Protein AF-A0AAV3ZIN9-F1 (afdb_monomer)

Mean predicted aligned error: 2.94 Å

Radius of gyration: 13.96 Å; Cα contacts (8 Å, |Δi|>4): 38; chains: 1; bounding box: 33×24×34 Å

Structure (mmCIF, N/CA/C/O backbone):
data_AF-A0AAV3ZIN9-F1
#
_entry.id   AF-A0AAV3ZIN9-F1
#
loop_
_atom_site.group_PDB
_atom_site.id
_atom_site.type_symbol
_atom_site.label_atom_id
_atom_site.label_alt_id
_atom_site.label_comp_id
_atom_site.label_asym_id
_atom_site.label_entity_id
_atom_site.label_seq_id
_atom_site.pdbx_PDB_ins_code
_atom_site.Cartn_x
_atom_site.Cartn_y
_atom_site.Cartn_z
_atom_site.occupancy
_atom_site.B_iso_or_equiv
_atom_site.auth_seq_id
_atom_site.auth_comp_id
_atom_site.auth_asym_id
_atom_site.auth_atom_id
_atom_site.pdbx_PDB_model_num
ATOM 1 N N . MET A 1 1 ? 17.681 8.295 1.814 1.00 55.25 1 MET A N 1
ATOM 2 C CA . MET A 1 1 ? 18.092 7.345 0.757 1.00 55.25 1 MET A CA 1
ATOM 3 C C . MET A 1 1 ? 17.318 7.690 -0.506 1.00 55.25 1 MET A C 1
ATOM 5 O O . MET A 1 1 ? 16.106 7.803 -0.409 1.00 55.25 1 MET A O 1
ATOM 9 N N . ALA A 1 2 ? 17.997 7.931 -1.630 1.00 82.25 2 ALA A N 1
ATOM 10 C CA . ALA A 1 2 ? 17.388 8.333 -2.901 1.00 82.25 2 ALA A CA 1
ATOM 11 C C . ALA A 1 2 ? 17.734 7.296 -3.986 1.00 82.25 2 ALA A C 1
ATOM 13 O O . ALA A 1 2 ? 18.791 7.367 -4.604 1.00 82.25 2 ALA A O 1
ATOM 14 N N . CYS A 1 3 ? 16.875 6.292 -4.172 1.00 95.00 3 CYS A N 1
ATOM 15 C CA . CYS A 1 3 ? 16.996 5.257 -5.201 1.00 95.00 3 CYS A CA 1
ATOM 16 C C . CYS A 1 3 ? 15.620 4.906 -5.800 1.00 95.00 3 CYS A C 1
ATOM 18 O O . CYS A 1 3 ? 14.578 5.286 -5.267 1.00 95.00 3 CYS A O 1
ATOM 20 N N . GLY A 1 4 ? 15.600 4.156 -6.906 1.00 93.94 4 GLY A N 1
ATOM 21 C CA . GLY A 1 4 ? 14.348 3.770 -7.570 1.00 93.94 4 GLY A CA 1
ATOM 22 C C . GLY A 1 4 ? 13.407 2.964 -6.669 1.00 93.94 4 GLY A C 1
ATOM 23 O O . GLY A 1 4 ? 12.213 3.244 -6.619 1.00 93.94 4 GLY A O 1
ATOM 24 N N . THR A 1 5 ? 13.948 2.022 -5.894 1.00 96.19 5 THR A N 1
ATOM 25 C CA . THR A 1 5 ? 13.159 1.194 -4.974 1.00 96.19 5 THR A CA 1
ATOM 26 C C . THR A 1 5 ? 12.427 2.039 -3.930 1.00 96.19 5 THR A C 1
ATOM 28 O O . THR A 1 5 ? 11.218 1.895 -3.766 1.00 96.19 5 THR A O 1
ATOM 31 N N . CYS A 1 6 ? 13.108 2.985 -3.269 1.00 95.81 6 CYS A N 1
ATOM 32 C CA . CYS A 1 6 ? 12.441 3.812 -2.262 1.00 95.81 6 CYS A CA 1
ATOM 33 C C . CYS A 1 6 ? 11.418 4.777 -2.879 1.00 95.81 6 CYS A C 1
ATOM 35 O O . CYS A 1 6 ? 10.464 5.158 -2.201 1.00 95.81 6 CYS A O 1
ATOM 37 N N . SER A 1 7 ? 11.580 5.165 -4.150 1.00 96.50 7 SER A N 1
ATOM 38 C CA . SER A 1 7 ? 10.554 5.921 -4.881 1.00 96.50 7 SER A CA 1
ATOM 39 C C . SER A 1 7 ? 9.279 5.096 -5.047 1.00 96.50 7 SER A C 1
ATOM 41 O O . SER A 1 7 ? 8.187 5.597 -4.781 1.00 96.50 7 SER A O 1
ATOM 43 N N . VAL A 1 8 ? 9.411 3.818 -5.417 1.00 97.19 8 VAL A N 1
ATOM 44 C CA . VAL A 1 8 ? 8.269 2.906 -5.547 1.00 97.19 8 VAL A CA 1
ATOM 45 C C . VAL A 1 8 ? 7.587 2.686 -4.191 1.00 97.19 8 VAL A C 1
ATOM 47 O O . VAL A 1 8 ? 6.366 2.795 -4.099 1.00 97.19 8 VAL A O 1
ATOM 50 N N . GLU A 1 9 ? 8.340 2.451 -3.116 1.00 97.75 9 GLU A N 1
ATOM 51 C CA . GLU A 1 9 ? 7.759 2.253 -1.780 1.00 97.75 9 GLU A CA 1
ATOM 52 C C . GLU A 1 9 ? 7.016 3.482 -1.257 1.00 97.75 9 GLU A C 1
ATOM 54 O O . GLU A 1 9 ? 5.934 3.364 -0.677 1.00 97.75 9 GLU A O 1
ATOM 59 N N . HIS A 1 10 ? 7.563 4.684 -1.467 1.00 97.06 10 HIS A N 1
ATOM 60 C CA . HIS A 1 10 ? 6.861 5.913 -1.104 1.00 97.06 10 HIS A CA 1
ATOM 61 C C . HIS A 1 10 ? 5.598 6.110 -1.936 1.00 97.06 10 HIS A C 1
ATOM 63 O O . HIS A 1 10 ? 4.582 6.518 -1.373 1.00 97.06 10 HIS A O 1
ATOM 69 N N . ALA A 1 11 ? 5.619 5.761 -3.225 1.00 98.00 11 ALA A N 1
ATOM 70 C CA . ALA A 1 11 ? 4.426 5.789 -4.063 1.00 98.00 11 ALA A CA 1
ATOM 71 C C . ALA A 1 11 ? 3.343 4.815 -3.560 1.00 98.00 11 ALA A C 1
ATOM 73 O O . ALA A 1 11 ? 2.188 5.221 -3.430 1.00 98.00 11 ALA A O 1
ATOM 74 N N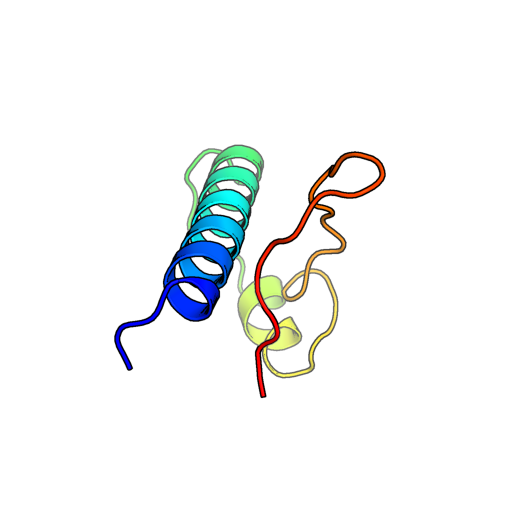 . MET A 1 12 ? 3.698 3.574 -3.194 1.00 98.19 12 MET A N 1
ATOM 75 C CA . MET A 1 12 ? 2.737 2.617 -2.622 1.00 98.19 12 MET A CA 1
ATOM 76 C C . MET A 1 12 ? 2.142 3.132 -1.305 1.00 98.19 12 MET A C 1
ATOM 78 O O . MET A 1 12 ? 0.921 3.157 -1.144 1.00 98.19 12 MET A O 1
ATOM 82 N N . LYS A 1 13 ? 2.984 3.627 -0.385 1.00 98.00 13 LYS A N 1
ATOM 83 C CA . LYS A 1 13 ? 2.521 4.223 0.880 1.00 98.00 13 LYS A CA 1
ATOM 84 C C . LYS A 1 13 ? 1.589 5.410 0.634 1.00 98.00 13 LYS A C 1
ATOM 86 O O . LYS A 1 13 ? 0.537 5.499 1.265 1.00 98.00 13 LYS A O 1
ATOM 91 N N . ALA A 1 14 ? 1.940 6.306 -0.289 1.00 98.44 14 ALA A N 1
ATOM 92 C CA . ALA A 1 14 ? 1.111 7.455 -0.644 1.00 98.44 14 ALA A CA 1
ATOM 93 C C . ALA A 1 14 ? -0.256 7.025 -1.196 1.00 98.44 14 ALA A C 1
ATOM 95 O O . ALA A 1 14 ? -1.282 7.555 -0.764 1.00 98.44 14 ALA A O 1
ATOM 96 N N . ALA A 1 15 ? -0.284 6.021 -2.077 1.00 98.50 15 ALA A N 1
ATOM 97 C CA . ALA A 1 15 ? -1.519 5.462 -2.615 1.00 98.50 15 ALA 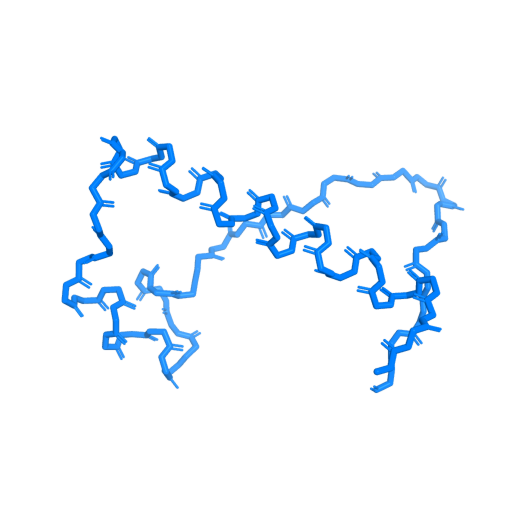A CA 1
ATOM 98 C C . ALA A 1 15 ? -2.401 4.846 -1.515 1.00 98.50 15 ALA A C 1
ATOM 100 O O . ALA A 1 15 ? -3.602 5.120 -1.470 1.00 98.50 15 ALA A O 1
ATOM 101 N N . PHE A 1 16 ? -1.821 4.086 -0.580 1.00 98.50 16 PHE A N 1
ATOM 102 C CA . PHE A 1 16 ? -2.556 3.525 0.559 1.00 98.50 16 PHE A CA 1
ATOM 103 C C . PHE A 1 16 ? -3.127 4.612 1.476 1.00 98.50 16 PHE A C 1
ATOM 105 O O . PHE A 1 16 ? -4.297 4.549 1.858 1.00 98.50 16 PHE A O 1
ATOM 112 N N . MET A 1 17 ? -2.342 5.649 1.788 1.00 98.19 17 MET A N 1
ATOM 113 C CA . MET A 1 17 ? -2.806 6.782 2.594 1.00 98.19 17 MET A CA 1
ATOM 114 C C . MET A 1 17 ? -3.958 7.532 1.913 1.00 98.19 17 MET A C 1
ATOM 116 O O . MET A 1 17 ? -4.948 7.859 2.572 1.00 98.19 17 MET A O 1
ATOM 120 N N . ALA A 1 18 ? -3.867 7.767 0.601 1.00 98.31 18 ALA A N 1
ATOM 121 C CA . ALA A 1 18 ? -4.926 8.405 -0.178 1.00 98.31 18 ALA A CA 1
ATOM 122 C C . ALA A 1 18 ? -6.203 7.549 -0.223 1.00 98.31 18 ALA A C 1
ATOM 124 O O . ALA A 1 18 ? -7.298 8.064 0.015 1.00 98.31 18 ALA A O 1
ATOM 125 N N . TYR A 1 19 ? -6.065 6.240 -0.455 1.00 98.44 19 TYR A N 1
ATOM 126 C CA . TYR A 1 19 ? -7.176 5.288 -0.451 1.00 98.44 19 TYR A CA 1
ATOM 127 C C . TYR A 1 19 ? -7.906 5.289 0.903 1.00 98.44 19 TYR A C 1
ATOM 129 O O . TYR A 1 19 ? -9.116 5.504 0.949 1.00 98.44 19 TYR A O 1
ATOM 137 N N . ARG A 1 20 ? -7.172 5.167 2.018 1.00 98.12 20 ARG A N 1
ATOM 138 C CA . ARG A 1 20 ? -7.757 5.186 3.372 1.00 98.12 20 ARG A CA 1
ATOM 139 C C . ARG A 1 20 ? -8.368 6.537 3.740 1.00 98.12 20 ARG A C 1
ATOM 141 O O . ARG A 1 20 ? -9.412 6.578 4.384 1.00 98.12 20 ARG A O 1
ATOM 148 N N . ARG A 1 21 ? -7.768 7.657 3.314 1.00 98.19 21 ARG A N 1
ATOM 149 C CA . ARG A 1 21 ? -8.373 8.992 3.483 1.00 98.19 21 ARG A CA 1
ATOM 150 C C . ARG A 1 21 ? -9.716 9.088 2.755 1.00 98.19 21 ARG A C 1
ATOM 152 O O . ARG A 1 21 ? -10.647 9.662 3.316 1.00 98.19 21 ARG A O 1
ATOM 159 N N . ARG A 1 22 ? -9.827 8.521 1.548 1.00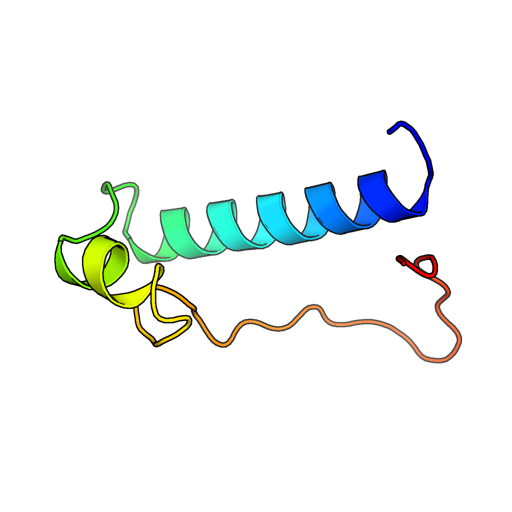 98.12 22 ARG A N 1
ATOM 160 C CA . ARG A 1 22 ? -11.091 8.464 0.800 1.00 98.12 22 ARG A CA 1
ATOM 161 C C . ARG A 1 22 ? -12.137 7.622 1.532 1.00 98.12 22 ARG A C 1
ATOM 163 O O . ARG A 1 22 ? -13.259 8.086 1.685 1.00 98.12 22 ARG A O 1
ATOM 170 N N . GLU A 1 23 ? -11.774 6.440 2.032 1.00 97.44 23 GLU A N 1
ATOM 171 C CA . GLU A 1 23 ? -12.697 5.576 2.793 1.00 97.44 23 GLU A CA 1
ATOM 172 C C . GLU A 1 23 ? -13.198 6.228 4.087 1.00 97.44 23 GLU A C 1
ATOM 174 O O . GLU A 1 23 ? -14.356 6.061 4.456 1.00 97.44 23 GLU A O 1
ATOM 179 N N . ARG A 1 24 ? -12.361 7.038 4.745 1.00 97.81 24 ARG A N 1
ATOM 180 C CA . ARG A 1 24 ? -12.763 7.837 5.914 1.00 97.81 24 ARG A CA 1
ATOM 181 C C . ARG A 1 24 ? -13.608 9.071 5.572 1.00 97.81 24 ARG A C 1
ATOM 183 O O . ARG A 1 24 ? -13.963 9.827 6.476 1.00 97.81 24 ARG A O 1
ATOM 190 N N . GLY A 1 25 ? -13.887 9.339 4.295 1.00 97.62 25 GLY A N 1
ATOM 191 C CA . GLY A 1 25 ? -14.575 10.560 3.867 1.00 97.62 25 GLY A CA 1
ATOM 192 C C . GLY A 1 25 ? -13.800 11.834 4.223 1.00 97.62 25 GLY A C 1
ATOM 193 O O . GLY A 1 25 ? -14.397 12.833 4.607 1.00 97.62 25 GLY A O 1
ATOM 194 N N . GLY A 1 26 ? -12.463 11.786 4.184 1.00 96.69 26 GLY A N 1
ATOM 195 C CA . GLY A 1 26 ? -11.591 12.917 4.523 1.00 96.69 26 GLY A CA 1
ATOM 196 C C . GLY A 1 26 ? -11.342 13.131 6.020 1.00 96.69 26 GLY A C 1
ATOM 197 O O . GLY A 1 26 ? -10.491 13.949 6.371 1.00 96.69 26 GLY A O 1
ATOM 198 N N . LYS A 1 27 ? -12.016 12.382 6.902 1.00 97.31 27 LYS A N 1
ATOM 199 C CA . LYS A 1 27 ? -11.829 12.468 8.357 1.00 97.31 27 LYS A CA 1
ATOM 200 C C . LYS A 1 27 ? -10.428 11.997 8.792 1.00 97.31 27 LYS A C 1
ATOM 202 O O . LYS A 1 27 ? -9.803 11.183 8.095 1.00 97.31 27 LYS A O 1
ATOM 207 N N . PRO A 1 28 ? -9.926 12.487 9.943 1.00 97.56 28 PRO A N 1
ATOM 208 C CA . PRO A 1 28 ? -8.711 11.950 10.552 1.00 97.56 28 PRO A CA 1
ATOM 209 C C . PRO A 1 28 ? -8.876 10.462 10.925 1.00 97.56 28 PRO A C 1
ATOM 211 O O . PRO A 1 28 ? -10.012 9.984 11.012 1.00 97.56 28 PRO A O 1
ATOM 214 N N . PRO A 1 29 ? -7.768 9.723 11.136 1.00 97.94 29 PRO A N 1
ATOM 215 C CA . PRO A 1 29 ? -7.824 8.355 11.645 1.00 97.94 29 PRO A CA 1
ATOM 216 C C . PRO A 1 29 ? -8.583 8.260 12.974 1.00 97.94 29 PRO A C 1
ATOM 218 O O . PRO A 1 29 ? -8.521 9.181 13.792 1.00 97.94 29 PRO A O 1
ATOM 221 N N . SER A 1 30 ? -9.290 7.151 13.193 1.00 98.12 30 SER A N 1
ATOM 222 C CA . SER A 1 30 ? -9.953 6.895 14.476 1.00 98.12 30 SER A CA 1
ATOM 223 C C . SER A 1 30 ? -8.934 6.583 15.579 1.00 98.12 30 SER A C 1
ATOM 225 O O . SER A 1 30 ? -7.786 6.227 15.307 1.00 98.12 30 SER A O 1
ATOM 227 N N . LYS A 1 31 ? -9.361 6.665 16.845 1.00 98.31 31 LYS A N 1
ATOM 228 C CA . LYS A 1 31 ? -8.530 6.251 17.985 1.00 98.31 31 LYS A CA 1
ATOM 229 C C . LYS A 1 31 ? -8.084 4.785 17.861 1.00 98.31 31 LYS A C 1
ATOM 231 O O . LYS A 1 31 ? -6.907 4.497 18.029 1.00 98.31 31 LYS A O 1
ATOM 236 N N . GLU A 1 32 ? -8.995 3.896 17.472 1.00 98.06 32 GLU A N 1
ATOM 237 C CA . GLU A 1 32 ? -8.704 2.474 17.256 1.00 98.06 32 GLU A CA 1
ATOM 238 C C . GLU A 1 32 ? -7.686 2.251 16.124 1.00 98.06 32 GLU A C 1
ATOM 240 O O . GLU A 1 32 ? -6.787 1.426 16.261 1.00 98.06 32 GLU A O 1
ATOM 245 N N . GLU A 1 33 ? -7.766 3.002 15.016 1.00 98.19 33 GLU A N 1
ATOM 246 C CA . GLU A 1 33 ? -6.767 2.936 13.936 1.00 98.19 33 GLU A CA 1
ATOM 247 C C . GLU A 1 33 ? -5.376 3.374 14.420 1.00 98.19 33 GLU A C 1
ATOM 249 O O . GLU A 1 33 ? -4.375 2.803 13.991 1.00 98.19 33 GLU A O 1
ATOM 254 N N . ILE A 1 34 ? -5.299 4.366 15.311 1.00 98.25 34 ILE A N 1
ATOM 255 C CA . ILE A 1 34 ? -4.033 4.840 15.890 1.00 98.25 34 ILE A CA 1
ATOM 256 C C . ILE A 1 34 ? -3.459 3.810 16.872 1.00 98.25 34 ILE A C 1
ATOM 258 O O . ILE A 1 34 ? -2.261 3.544 16.851 1.00 98.25 34 ILE A O 1
ATOM 262 N N . GLU A 1 35 ? -4.298 3.206 17.713 1.00 98.50 35 GLU A N 1
ATOM 263 C CA . GLU A 1 35 ? -3.867 2.219 18.713 1.00 98.50 35 GLU A CA 1
ATOM 264 C C . GLU A 1 35 ? -3.483 0.873 18.079 1.00 98.50 35 GLU A C 1
ATOM 266 O O . GLU A 1 35 ? -2.512 0.243 18.485 1.00 98.50 35 GLU A O 1
ATOM 271 N N . SER A 1 36 ? -4.198 0.427 17.045 1.00 98.44 36 SER A N 1
ATOM 272 C CA . SER A 1 36 ? -3.935 -0.865 16.388 1.00 98.44 36 SER A CA 1
ATOM 273 C C . SER A 1 36 ? -2.758 -0.836 15.402 1.00 98.44 36 SER A C 1
ATOM 275 O O . SER A 1 36 ? -2.126 -1.879 15.181 1.00 98.44 36 SER A O 1
ATOM 277 N N . CYS A 1 37 ? -2.416 0.328 14.823 1.00 98.00 37 CYS A N 1
ATOM 278 C CA . CYS A 1 37 ? -1.352 0.422 13.814 1.00 98.00 37 CYS A CA 1
ATOM 279 C C . CYS A 1 37 ? 0.037 0.107 14.385 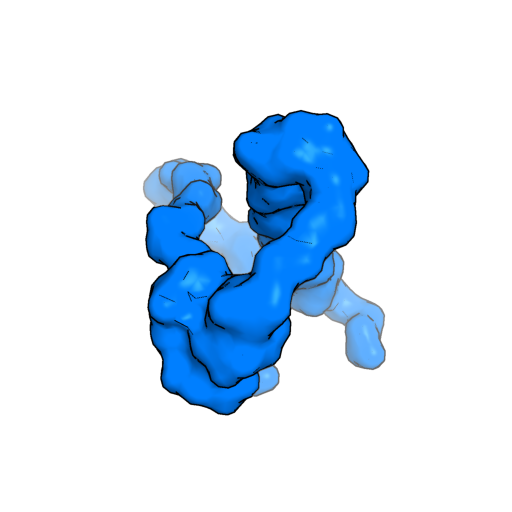1.00 98.00 37 CYS A C 1
ATOM 281 O O . CYS A 1 37 ? 0.823 -0.558 13.711 1.00 98.00 37 CYS A O 1
ATOM 283 N N . VAL A 1 38 ? 0.314 0.492 15.637 1.00 97.69 38 VAL A N 1
ATOM 284 C CA . VAL A 1 38 ? 1.594 0.210 16.316 1.00 97.69 38 VAL A CA 1
ATOM 285 C C . VAL A 1 38 ? 1.792 -1.277 16.617 1.00 97.69 38 VAL A C 1
ATOM 287 O O . VAL A 1 38 ? 2.920 -1.731 16.789 1.00 97.69 38 VAL A O 1
ATOM 290 N N . HIS A 1 39 ? 0.704 -2.049 16.625 1.00 98.12 39 HIS A N 1
ATOM 291 C CA . HIS A 1 39 ? 0.713 -3.500 16.794 1.00 98.12 39 HIS A CA 1
ATOM 292 C C . HIS A 1 39 ? 0.607 -4.257 15.464 1.00 98.12 39 HIS A C 1
ATOM 294 O O . HIS A 1 39 ? 0.406 -5.469 15.463 1.00 98.12 39 HIS A O 1
ATOM 300 N N . ASN A 1 40 ? 0.739 -3.567 14.323 1.00 98.00 40 ASN A N 1
ATOM 301 C CA . ASN A 1 40 ? 0.595 -4.139 12.980 1.00 98.00 40 ASN A CA 1
ATOM 302 C C . ASN A 1 40 ? -0.743 -4.867 12.764 1.00 98.00 40 ASN A C 1
ATOM 304 O O . ASN A 1 40 ? -0.824 -5.820 11.988 1.00 98.00 40 ASN A O 1
ATOM 308 N N . THR A 1 41 ? -1.802 -4.414 13.436 1.00 97.81 41 THR A N 1
ATOM 309 C CA . THR A 1 41 ? -3.121 -5.057 13.401 1.00 97.81 41 THR A CA 1
ATOM 310 C C . THR A 1 41 ? -4.169 -4.154 12.749 1.00 97.81 41 THR A C 1
ATOM 312 O O . THR A 1 41 ? -4.051 -2.927 12.806 1.00 97.81 41 THR A O 1
ATOM 315 N N . PRO A 1 42 ? -5.198 -4.718 12.091 1.00 97.44 42 PRO A N 1
ATOM 316 C CA . PRO A 1 42 ? -6.354 -3.942 11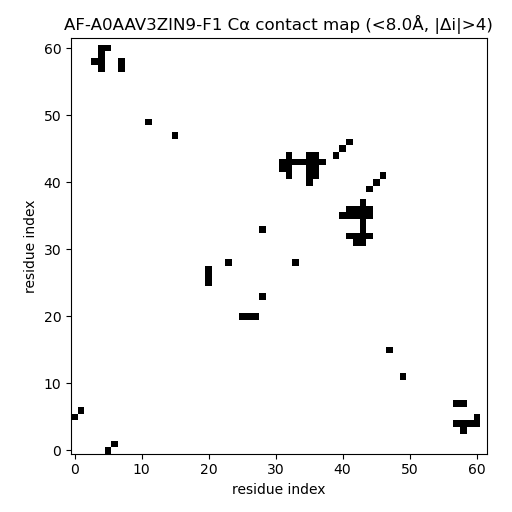.658 1.00 97.44 42 PRO A CA 1
ATOM 317 C C . PRO A 1 42 ? -7.098 -3.323 12.859 1.00 97.44 42 PRO A C 1
ATOM 319 O O . PRO A 1 42 ? -7.094 -3.927 13.929 1.00 97.44 42 PRO A O 1
ATOM 322 N N . PRO A 1 43 ? -7.781 -2.176 12.682 1.00 97.19 43 PRO A N 1
ATOM 323 C CA . PRO A 1 43 ? -7.934 -1.429 11.428 1.00 97.19 43 PRO A CA 1
ATOM 324 C C . PRO A 1 43 ? -6.738 -0.530 11.049 1.00 97.19 43 PRO A C 1
ATOM 326 O O . PRO A 1 43 ? -6.687 -0.049 9.917 1.00 97.19 43 PRO A O 1
ATOM 329 N N . GLY A 1 44 ? -5.773 -0.316 11.948 1.00 97.69 44 GLY A N 1
ATOM 330 C CA . GLY A 1 44 ? -4.625 0.577 11.757 1.00 97.69 44 GLY A CA 1
ATOM 331 C C . GLY A 1 44 ? -3.592 0.097 10.734 1.00 97.69 44 GLY A C 1
ATOM 332 O O . GLY A 1 44 ? -2.962 0.916 10.066 1.00 97.69 44 GLY A O 1
ATOM 333 N N . ASN A 1 45 ? -3.462 -1.221 10.561 1.00 97.94 45 ASN A N 1
ATOM 334 C CA . ASN A 1 45 ? -2.734 -1.860 9.464 1.00 97.94 45 ASN A CA 1
ATOM 335 C C . ASN A 1 45 ? -3.739 -2.533 8.499 1.00 97.94 45 ASN A C 1
ATOM 337 O O . ASN A 1 45 ? -4.165 -3.670 8.734 1.00 97.94 45 ASN A O 1
ATOM 341 N N . PRO A 1 46 ? -4.204 -1.822 7.454 1.00 97.00 46 PRO A N 1
ATOM 342 C CA . PRO A 1 46 ? -5.243 -2.320 6.560 1.00 97.00 46 PRO A CA 1
ATOM 343 C C . PRO A 1 46 ? -4.698 -3.348 5.558 1.00 97.00 46 PRO A C 1
ATOM 345 O O . PRO A 1 46 ? -3.600 -3.208 5.024 1.00 97.00 46 PRO A O 1
ATOM 348 N N . LYS A 1 47 ? -5.520 -4.346 5.216 1.00 97.06 47 LYS A N 1
ATOM 349 C CA . LYS A 1 47 ? -5.196 -5.378 4.215 1.00 97.06 47 LYS A CA 1
ATOM 350 C C . LYS A 1 47 ? -5.433 -4.871 2.788 1.00 97.06 47 LYS A C 1
ATOM 352 O O . LYS A 1 47 ?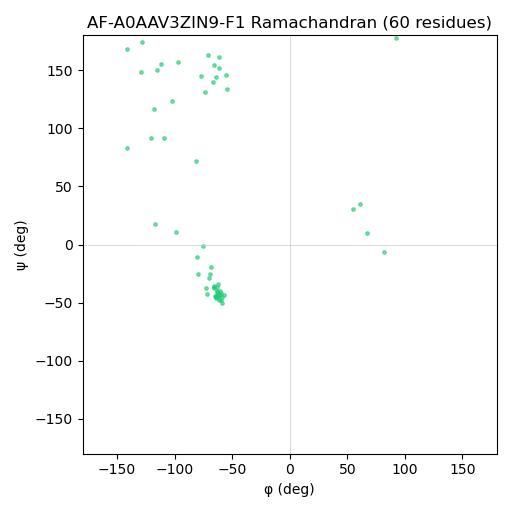 -6.398 -5.263 2.138 1.00 97.06 47 LYS A O 1
ATOM 357 N N . LEU A 1 48 ? -4.575 -3.966 2.324 1.00 97.69 48 LEU A N 1
ATOM 358 C CA . LEU A 1 48 ? -4.593 -3.450 0.952 1.00 97.69 48 LEU A CA 1
ATOM 359 C C . LEU A 1 48 ? -3.578 -4.185 0.072 1.00 97.69 48 LEU A C 1
ATOM 361 O O . LEU A 1 48 ? -2.588 -4.729 0.554 1.00 97.69 48 LEU A O 1
ATOM 365 N N . SER A 1 49 ? -3.813 -4.160 -1.235 1.00 97.62 49 SER A N 1
ATOM 366 C CA . SER A 1 49 ? -2.939 -4.767 -2.238 1.00 97.62 49 SER A CA 1
ATOM 367 C C . SER A 1 49 ? -2.616 -3.777 -3.350 1.00 97.62 49 SER A C 1
ATOM 369 O O . SER A 1 49 ? -3.460 -2.962 -3.724 1.00 97.62 49 SER A O 1
ATOM 371 N N . VAL A 1 50 ? -1.423 -3.898 -3.930 1.00 98.00 50 VAL A N 1
ATOM 372 C CA . VAL A 1 50 ? -1.072 -3.262 -5.205 1.00 98.00 50 VAL A CA 1
ATOM 373 C C . VAL A 1 50 ? -1.129 -4.333 -6.283 1.00 98.00 50 VAL A C 1
ATOM 375 O O . VAL A 1 50 ? -0.459 -5.357 -6.174 1.00 98.00 50 VAL A O 1
ATOM 378 N N . LEU A 1 51 ? -1.937 -4.106 -7.314 1.00 98.12 51 LEU A N 1
ATOM 379 C CA . LEU A 1 51 ? -1.953 -4.967 -8.490 1.00 98.12 51 LEU A CA 1
ATOM 380 C C . LEU A 1 51 ? -0.692 -4.705 -9.321 1.00 98.12 51 LEU A C 1
ATOM 382 O O . LEU A 1 51 ? -0.367 -3.556 -9.614 1.00 98.12 51 LEU A O 1
ATOM 386 N N . SER A 1 52 ? -0.005 -5.774 -9.715 1.00 97.88 52 SER A N 1
ATOM 387 C CA . SER A 1 52 ? 1.148 -5.734 -10.615 1.00 97.88 52 SER A CA 1
ATOM 388 C C . SER A 1 52 ? 0.963 -6.715 -11.772 1.00 97.88 52 SER A C 1
ATOM 390 O O . SER A 1 52 ? -0.010 -7.470 -11.828 1.00 97.88 52 SER A O 1
ATOM 392 N N . PHE A 1 53 ? 1.894 -6.685 -12.721 1.00 98.25 53 PHE A N 1
ATOM 393 C CA . PHE A 1 53 ? 1.850 -7.510 -13.923 1.00 98.25 53 PHE A CA 1
ATOM 394 C C . PHE A 1 53 ? 2.962 -8.557 -13.916 1.00 98.25 53 PHE A C 1
ATOM 396 O O . PHE A 1 53 ? 4.014 -8.380 -13.296 1.00 98.25 53 PHE A O 1
ATOM 403 N N . LYS A 1 54 ? 2.742 -9.652 -14.652 1.00 98.25 54 LYS A N 1
ATOM 404 C CA . LYS A 1 54 ? 3.754 -10.694 -14.851 1.00 98.25 54 LYS A CA 1
ATOM 405 C C . LYS A 1 54 ? 5.043 -10.069 -15.404 1.00 98.25 54 LYS A C 1
ATOM 407 O O . LYS A 1 54 ? 4.989 -9.288 -16.347 1.00 98.25 54 LYS A O 1
ATOM 412 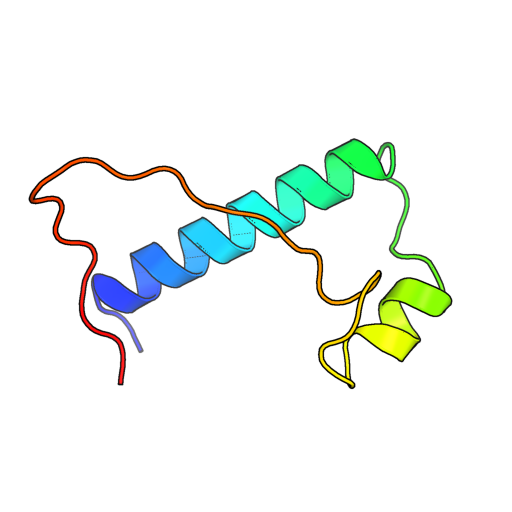N N . ASN A 1 55 ? 6.185 -10.447 -14.826 1.00 97.81 55 ASN A N 1
ATOM 413 C CA . ASN A 1 55 ? 7.530 -9.945 -15.148 1.00 97.81 55 ASN A CA 1
ATOM 414 C C . ASN A 1 55 ? 7.800 -8.463 -14.808 1.00 97.81 55 ASN A C 1
ATOM 416 O O . ASN A 1 55 ? 8.846 -7.945 -15.196 1.00 97.81 55 ASN A O 1
ATOM 420 N N . ALA A 1 56 ? 6.918 -7.772 -14.077 1.00 97.81 56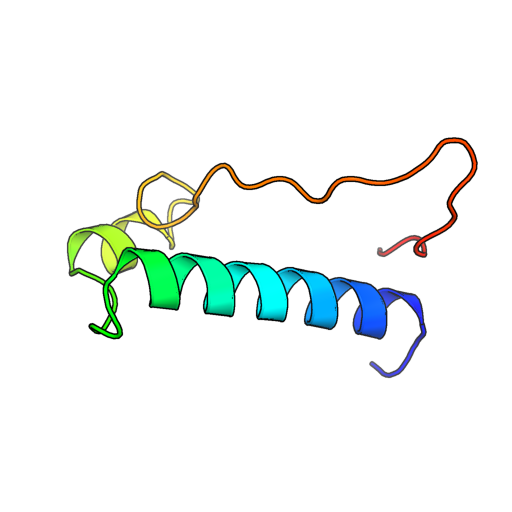 ALA A N 1
ATOM 421 C CA . ALA A 1 56 ? 7.211 -6.420 -13.607 1.00 97.81 56 ALA A CA 1
ATOM 422 C C . ALA A 1 56 ? 8.355 -6.421 -12.571 1.00 97.81 56 ALA A C 1
ATOM 424 O O . ALA A 1 56 ? 8.417 -7.288 -11.697 1.00 97.81 56 ALA A O 1
ATOM 425 N N . PHE A 1 57 ? 9.253 -5.433 -12.654 1.00 97.69 57 PHE A N 1
ATOM 426 C CA . PHE A 1 57 ? 10.366 -5.251 -11.719 1.00 97.69 57 PHE A CA 1
ATOM 427 C C . PHE A 1 57 ? 10.236 -3.906 -10.996 1.00 97.69 57 PHE A C 1
ATOM 429 O O . PHE A 1 57 ? 10.298 -2.848 -11.619 1.00 97.69 57 PHE A O 1
ATOM 436 N N . HIS A 1 58 ? 10.061 -3.948 -9.674 1.00 97.12 58 HIS A N 1
ATOM 437 C CA . HIS A 1 58 ? 9.734 -2.780 -8.841 1.00 97.12 58 HIS A CA 1
ATOM 438 C C . HIS A 1 58 ? 10.816 -2.441 -7.801 1.00 97.12 58 HIS A C 1
ATOM 440 O O . HIS A 1 58 ? 10.565 -1.700 -6.854 1.00 97.12 58 HIS A O 1
ATOM 446 N N . GLY A 1 59 ? 12.029 -2.964 -7.992 1.00 95.94 59 GLY A N 1
ATOM 447 C CA . GLY A 1 59 ? 13.127 -2.842 -7.037 1.00 95.94 59 GLY A CA 1
ATOM 448 C C . GLY A 1 59 ? 13.201 -4.011 -6.052 1.00 95.94 59 GLY A C 1
ATOM 449 O O . GLY A 1 59 ? 12.415 -4.955 -6.110 1.00 95.94 59 GLY A O 1
ATOM 450 N N . ARG A 1 60 ? 14.215 -3.969 -5.186 1.00 96.19 60 ARG A N 1
ATOM 451 C CA . ARG A 1 60 ? 14.518 -4.984 -4.163 1.00 96.19 60 ARG A CA 1
ATOM 452 C C . ARG A 1 60 ? 14.978 -4.275 -2.894 1.00 96.19 60 ARG A C 1
ATOM 454 O O . ARG A 1 60 ? 16.173 -4.043 -2.730 1.00 96.19 60 ARG A O 1
ATOM 461 N N . THR A 1 61 ? 14.046 -3.814 -2.073 1.00 92.56 61 THR A N 1
ATOM 462 C CA . THR A 1 61 ? 14.396 -3.1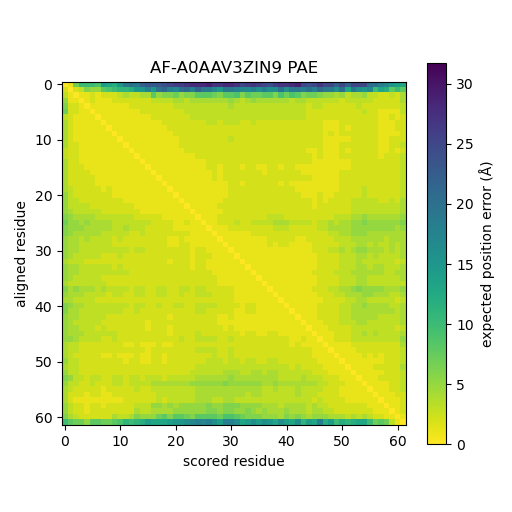26 -0.823 1.00 92.56 61 THR A CA 1
ATOM 463 C C . THR A 1 61 ? 15.119 -4.102 0.101 1.00 92.56 61 THR A C 1
ATOM 465 O O . THR A 1 61 ? 14.811 -5.294 0.073 1.00 92.56 61 THR A O 1
ATOM 468 N N . MET A 1 62 ? 16.096 -3.611 0.866 1.00 70.06 62 MET A N 1
ATOM 469 C CA . MET A 1 62 ? 16.774 -4.364 1.926 1.00 70.06 62 MET A CA 1
ATOM 470 C C . MET A 1 62 ? 16.412 -3.785 3.283 1.00 70.06 62 MET A C 1
ATOM 472 O O . MET A 1 62 ? 16.275 -2.541 3.348 1.00 70.06 62 MET A O 1
#

Foldseek 3Di:
DDDQLVVLVVVVVVVVVVVVCVVVVNDDDDPCLVVCLVVCHPPVNPPDDDDDDPPDDRDDDD

Organism: NCBI:txid259542

InterPro domains:
  IPR005814 Aminotransferase class-III [PF00202] (1-62)
  IPR015421 Pyridoxal phosphate-dependent transferase, major domain [G3DSA:3.40.640.10] (1-62)
  IPR015424 Pyridoxal phosphate-dependent transferase [SSF53383] (3-62)

Sequence (62 aa):
MACGTCSVEHAMKAAFMAYRRRERGGKPPSKEEIESCVHNTPPGNPKLSVLSFKNAFHGRTM

Solvent-accessible surface area (backbone atoms only — not comparable to full-atom values): 3989 Å² total; per-residue (Å²): 134,93,52,72,34,57,52,46,53,50,50,53,52,51,51,52,52,53,52,53,32,56,76,50,71,70,48,78,82,52,71,61,30,61,65,23,33,85,70,69,29,67,73,35,39,65,96,77,84,82,90,83,59,91,92,66,84,71,68,78,84,130

pLDDT: mean 96.15, std 6.63, range [55.25, 98.5]

Secondary structure (DSSP, 8-state):
--SHHHHHHHHHHHHHHHHHHHHTTTPPPPHHHHHHHTTT-TTTS--------TT-------